Protein AF-A0A522FFA4-F1 (afdb_monomer)

Foldseek 3Di:
DDDDDPDDPPPPPPDLVDWFKWWDADPVGIWIATSVRHTDPDPVQVVVVVVVVPDPQFARKTAHPDPPDPDGIDTAGVVRDD

Radius of gyration: 15.74 Å; Cα contacts (8 Å, |Δi|>4): 93; chains: 1; bounding box: 37×46×36 Å

Secondary structure (DSSP, 8-state):
---------------TTS--EEEEEETTEEEEE-TTSPBP--HHHHHHHHHTT--TT-EEEEE-SSTT-S--EEEE-TTS--

pLDDT: mean 70.11, std 17.11, range [36.16, 88.81]

Sequence (82 aa):
MDSEEFANIPLRYITDSTPGISRKKSRTGFTFYLADGTRITDKSLIARINALAIPPAYTKVWISPSANSHLQATGFDSKNRK

Structure (mmCIF, N/CA/C/O backbone):
data_AF-A0A522FFA4-F1
#
_entry.id   AF-A0A522FFA4-F1
#
loop_
_atom_site.group_PDB
_atom_site.id
_atom_site.type_symbol
_atom_site.label_atom_id
_atom_site.label_alt_id
_atom_site.label_comp_id
_atom_site.label_asym_id
_atom_site.label_entity_id
_atom_site.label_seq_id
_atom_site.pdbx_PDB_ins_code
_atom_site.Cartn_x
_atom_site.Cartn_y
_atom_site.Cartn_z
_atom_site.occupancy
_atom_site.B_iso_or_equiv
_atom_site.auth_seq_id
_atom_site.auth_comp_id
_atom_site.auth_asym_id
_atom_site.auth_atom_id
_atom_site.pdbx_PDB_model_num
ATOM 1 N N . MET A 1 1 ? 23.759 -35.191 22.248 1.00 43.47 1 MET A N 1
ATOM 2 C CA . MET A 1 1 ? 24.068 -33.873 21.666 1.00 43.47 1 MET A CA 1
ATOM 3 C C . MET A 1 1 ? 22.901 -33.531 20.771 1.00 43.47 1 MET A C 1
ATOM 5 O O . MET A 1 1 ? 22.800 -34.001 19.646 1.00 43.47 1 MET A O 1
ATOM 9 N N . ASP A 1 2 ? 21.959 -32.896 21.449 1.00 38.94 2 ASP A N 1
ATOM 10 C CA . ASP A 1 2 ? 20.619 -32.438 21.099 1.00 38.94 2 ASP A CA 1
ATOM 11 C C . ASP A 1 2 ? 20.629 -31.680 19.757 1.00 38.94 2 ASP A C 1
ATOM 13 O O . ASP A 1 2 ? 21.534 -30.896 19.494 1.00 38.94 2 ASP A O 1
ATOM 17 N N . SER A 1 3 ? 19.862 -32.141 18.767 1.00 49.75 3 SER A N 1
ATOM 18 C CA . SER A 1 3 ? 18.458 -31.793 18.477 1.00 49.75 3 SER A CA 1
ATOM 19 C C . SER A 1 3 ? 18.336 -30.577 17.548 1.00 49.75 3 SER A C 1
ATOM 21 O O . SER A 1 3 ? 18.686 -29.470 17.931 1.00 49.75 3 SER A O 1
ATOM 23 N N . GLU A 1 4 ? 17.803 -30.838 16.352 1.00 55.56 4 GLU A N 1
ATOM 24 C CA . GLU A 1 4 ? 17.072 -29.925 15.458 1.00 55.56 4 GLU A CA 1
ATOM 25 C C . GLU A 1 4 ? 17.549 -28.466 15.338 1.00 55.56 4 GLU A C 1
ATOM 27 O O . GLU A 1 4 ? 17.153 -27.601 16.112 1.00 55.56 4 GLU A O 1
ATOM 32 N N . GLU A 1 5 ? 18.247 -28.142 14.245 1.00 44.66 5 GLU A N 1
ATOM 33 C CA . GLU A 1 5 ? 18.434 -26.748 13.821 1.00 44.66 5 GLU A CA 1
ATOM 34 C C . GLU A 1 5 ? 17.915 -26.533 12.388 1.00 44.66 5 GLU A C 1
ATOM 36 O O . GLU A 1 5 ? 18.633 -26.173 11.463 1.00 44.66 5 GLU A O 1
ATOM 41 N N . PHE A 1 6 ? 16.603 -26.721 12.201 1.00 44.91 6 PHE A N 1
ATOM 42 C CA . PHE A 1 6 ? 15.860 -26.055 11.116 1.00 44.91 6 PHE A CA 1
ATOM 43 C C . PHE A 1 6 ? 15.492 -24.608 11.494 1.00 44.91 6 PHE A C 1
ATOM 45 O O . PHE A 1 6 ? 14.533 -24.032 10.976 1.00 44.91 6 PHE A O 1
ATOM 52 N N . ALA A 1 7 ? 16.227 -24.006 12.427 1.00 47.31 7 ALA A N 1
ATOM 53 C CA . ALA A 1 7 ? 15.992 -22.647 12.851 1.00 47.31 7 ALA A CA 1
ATOM 54 C C . ALA A 1 7 ? 16.765 -21.703 11.934 1.00 47.31 7 ALA A C 1
ATOM 56 O O . ALA A 1 7 ? 17.975 -21.811 11.770 1.00 47.31 7 ALA A O 1
ATOM 57 N N . ASN A 1 8 ? 16.066 -20.687 11.444 1.00 44.06 8 ASN A N 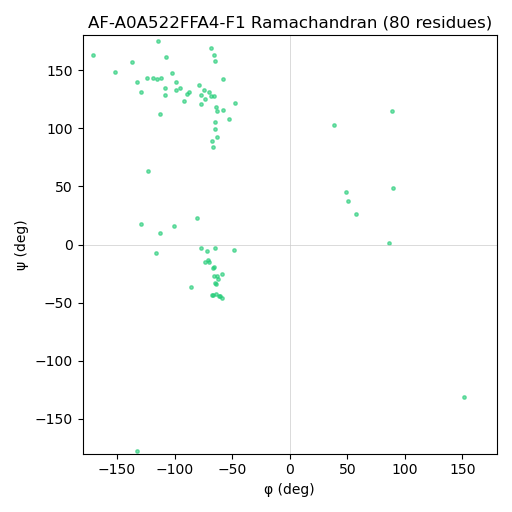1
ATOM 58 C CA . ASN A 1 8 ? 16.681 -19.420 11.072 1.00 44.06 8 ASN A CA 1
ATOM 59 C C . ASN A 1 8 ? 17.180 -19.288 9.622 1.00 44.06 8 ASN A C 1
ATOM 61 O O . ASN A 1 8 ? 18.238 -18.716 9.369 1.00 44.06 8 ASN A O 1
ATOM 65 N N . 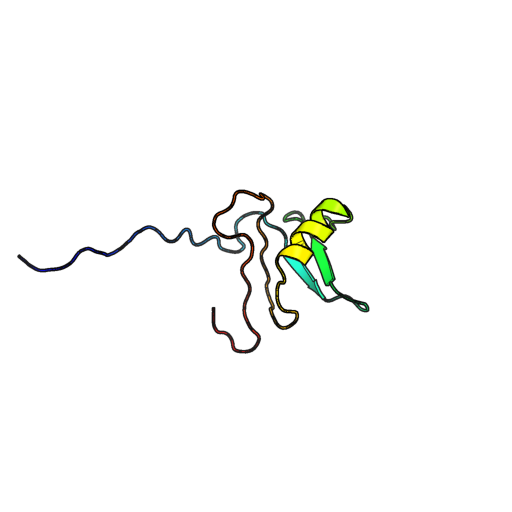ILE A 1 9 ? 16.342 -19.648 8.638 1.00 37.75 9 ILE A N 1
ATOM 66 C CA . ILE A 1 9 ? 16.324 -18.836 7.408 1.00 37.75 9 ILE A CA 1
ATOM 67 C C . ILE A 1 9 ? 15.974 -17.414 7.873 1.00 37.75 9 ILE A C 1
ATOM 69 O O . ILE A 1 9 ? 14.886 -17.235 8.428 1.00 37.75 9 ILE A O 1
ATOM 73 N N . PRO A 1 10 ? 16.857 -16.410 7.721 1.00 37.66 10 PRO A N 1
ATOM 74 C CA . PRO A 1 10 ? 16.576 -15.067 8.192 1.00 37.66 10 PRO A CA 1
ATOM 75 C C . PRO A 1 10 ? 15.403 -14.527 7.378 1.00 37.66 10 PRO A C 1
ATOM 77 O O . PRO A 1 10 ? 15.561 -14.086 6.238 1.00 37.66 10 PRO A O 1
ATOM 80 N N . LEU A 1 11 ? 14.203 -14.581 7.960 1.00 40.34 11 LEU A N 1
ATOM 81 C CA . LEU A 1 11 ? 13.064 -13.806 7.501 1.00 40.34 11 LEU A CA 1
ATOM 82 C C . LEU A 1 11 ? 13.568 -12.366 7.441 1.00 40.34 11 LEU A C 1
ATOM 84 O O . LEU A 1 11 ? 13.842 -11.764 8.479 1.00 40.34 11 LEU A O 1
ATOM 88 N N . ARG A 1 12 ? 13.775 -11.822 6.237 1.00 38.59 12 ARG A N 1
ATOM 89 C CA . ARG A 1 12 ? 14.060 -10.396 6.079 1.00 38.59 12 ARG A CA 1
ATOM 90 C C . ARG A 1 12 ? 12.826 -9.660 6.584 1.00 38.59 12 ARG A C 1
ATOM 92 O O . ARG A 1 12 ? 11.873 -9.446 5.840 1.00 38.59 12 ARG A O 1
ATOM 99 N N . TYR A 1 13 ? 12.843 -9.305 7.864 1.00 36.16 13 TYR A N 1
ATOM 100 C CA . TYR A 1 13 ? 11.923 -8.359 8.461 1.00 36.16 13 TYR A CA 1
ATOM 101 C C . TYR A 1 13 ? 12.222 -7.000 7.832 1.00 36.16 13 TYR A C 1
ATOM 103 O O . TYR A 1 13 ? 12.992 -6.199 8.349 1.00 36.16 13 TYR A O 1
ATOM 111 N N . ILE A 1 14 ? 11.639 -6.773 6.659 1.00 41.31 14 ILE A N 1
ATOM 112 C CA . ILE A 1 14 ? 11.446 -5.445 6.098 1.00 41.31 14 ILE A CA 1
ATOM 113 C C . ILE A 1 14 ? 10.425 -4.787 7.024 1.00 41.31 14 ILE A C 1
ATOM 115 O O . ILE A 1 14 ? 9.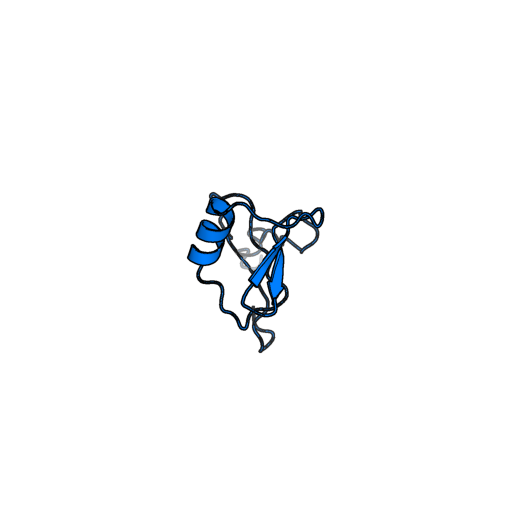215 -4.939 6.870 1.00 41.31 14 ILE A O 1
ATOM 119 N N . THR A 1 15 ? 10.921 -4.139 8.068 1.00 41.19 15 THR A N 1
ATOM 120 C CA . THR A 1 15 ? 10.149 -3.137 8.785 1.00 41.19 15 THR A CA 1
ATOM 121 C C . THR A 1 15 ? 9.899 -1.962 7.833 1.00 41.19 15 THR A C 1
ATOM 123 O O . THR A 1 15 ? 10.638 -1.732 6.868 1.00 41.19 15 THR A O 1
ATOM 126 N N . ASP A 1 16 ? 8.861 -1.187 8.124 1.00 46.19 16 ASP A N 1
ATOM 127 C CA . ASP A 1 16 ? 8.564 0.146 7.575 1.00 46.19 16 ASP A CA 1
ATOM 128 C C . ASP A 1 16 ? 9.754 1.134 7.595 1.00 46.19 16 ASP A C 1
ATOM 130 O O . ASP A 1 16 ? 9.674 2.224 7.038 1.00 46.19 16 ASP A O 1
ATOM 134 N N . SER A 1 17 ? 10.878 0.734 8.187 1.00 42.84 17 SER A N 1
ATOM 135 C CA . SER A 1 17 ? 12.183 1.396 8.181 1.00 42.84 17 SER A CA 1
ATOM 136 C C . SER A 1 17 ? 12.913 1.357 6.831 1.00 42.84 17 SER A C 1
ATOM 138 O O . SER A 1 17 ? 13.907 2.059 6.663 1.00 42.84 17 SER A O 1
ATOM 140 N N . THR A 1 18 ? 12.468 0.537 5.875 1.00 53.91 18 THR A N 1
ATOM 141 C CA . THR A 1 18 ? 13.011 0.543 4.506 1.00 53.91 18 THR A CA 1
ATOM 142 C C . THR A 1 18 ? 12.116 1.346 3.566 1.00 53.91 18 THR A C 1
ATOM 144 O O . THR A 1 18 ? 10.887 1.231 3.636 1.00 53.91 18 THR A O 1
ATOM 147 N N . PRO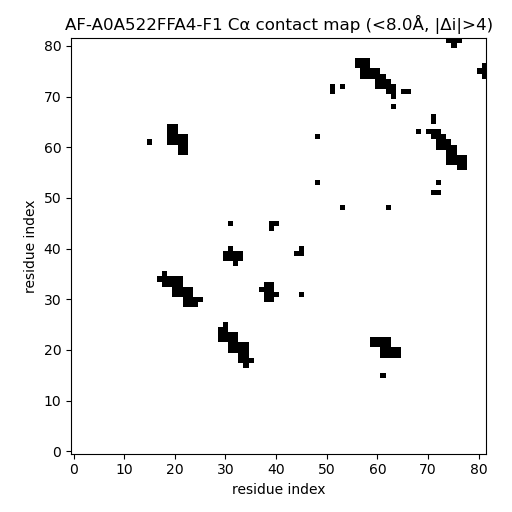 A 1 19 ? 12.702 2.139 2.651 1.00 64.50 19 PRO A N 1
ATOM 148 C CA . PRO A 1 19 ? 11.925 2.971 1.753 1.00 64.50 19 PRO A CA 1
ATOM 149 C C . PRO A 1 19 ? 11.085 2.111 0.799 1.00 64.50 19 PRO A C 1
ATOM 151 O O . PRO A 1 19 ? 11.594 1.513 -0.147 1.00 64.50 19 PRO A O 1
ATOM 154 N N . GLY A 1 20 ? 9.779 2.054 1.055 1.00 74.62 20 GLY A N 1
ATOM 155 C CA . GLY A 1 20 ? 8.797 1.411 0.190 1.00 74.62 20 GLY A CA 1
ATOM 156 C C . GLY A 1 20 ? 7.579 2.289 -0.051 1.00 74.62 20 GLY A C 1
ATOM 157 O O . GLY A 1 20 ? 7.504 3.435 0.390 1.00 74.62 20 GLY A O 1
ATOM 158 N N . ILE A 1 21 ? 6.625 1.746 -0.797 1.00 84.44 21 ILE A N 1
ATOM 159 C CA . ILE A 1 21 ? 5.412 2.456 -1.181 1.00 84.44 21 ILE A CA 1
ATOM 160 C C . ILE A 1 21 ? 4.348 2.236 -0.107 1.00 84.44 21 ILE A C 1
ATOM 162 O O . ILE A 1 21 ? 4.051 1.101 0.265 1.00 8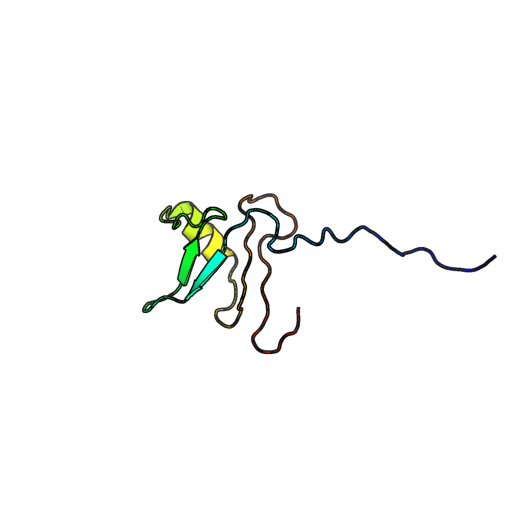4.44 21 ILE A O 1
ATOM 166 N N . SER A 1 22 ? 3.739 3.321 0.363 1.00 83.75 22 SER A N 1
ATOM 167 C CA . SER A 1 22 ? 2.624 3.275 1.306 1.00 83.75 22 SER A CA 1
ATOM 168 C C . SER A 1 22 ? 1.289 3.510 0.605 1.00 83.75 22 SER A C 1
ATOM 170 O O . SER A 1 22 ? 1.194 4.267 -0.364 1.00 83.75 22 SER A O 1
ATOM 172 N N . ARG A 1 23 ? 0.233 2.867 1.113 1.00 86.56 23 ARG A N 1
ATOM 173 C CA . ARG A 1 23 ? -1.148 3.061 0.652 1.00 86.56 23 ARG A CA 1
ATOM 174 C C . ARG A 1 23 ? -1.955 3.823 1.699 1.00 86.56 23 ARG A C 1
ATOM 176 O O . ARG A 1 23 ? -2.032 3.397 2.850 1.00 86.56 23 ARG A O 1
ATOM 183 N N . LYS A 1 24 ? -2.631 4.896 1.288 1.00 83.38 24 LYS A N 1
ATOM 184 C CA . LYS A 1 24 ? -3.594 5.640 2.114 1.00 83.38 24 LYS A CA 1
ATOM 185 C C . LYS A 1 24 ? -4.977 5.607 1.476 1.00 83.38 24 LYS A C 1
ATOM 187 O O . LYS A 1 24 ? -5.115 5.639 0.255 1.00 83.38 24 LYS A O 1
ATOM 192 N N . LYS A 1 25 ? -6.017 5.529 2.305 1.00 82.81 25 LYS A N 1
ATOM 193 C CA . LYS A 1 25 ? -7.406 5.626 1.844 1.00 82.81 25 LYS A CA 1
ATOM 194 C C . LYS A 1 25 ? -7.719 7.087 1.511 1.00 82.81 25 LYS A C 1
ATOM 196 O O . LYS A 1 25 ? -7.401 7.976 2.297 1.00 82.81 25 LYS A O 1
ATOM 201 N N . SER A 1 26 ? -8.334 7.326 0.358 1.00 83.19 26 SER A N 1
ATOM 202 C CA . SER A 1 26 ? -8.825 8.636 -0.070 1.00 83.19 26 SER A CA 1
ATOM 203 C C . SER A 1 26 ? -10.352 8.620 -0.179 1.00 83.19 26 SER A C 1
ATOM 205 O O . SER A 1 26 ? -10.993 7.580 -0.016 1.00 83.19 26 SER A O 1
ATOM 207 N N . ARG A 1 27 ? -10.948 9.780 -0.473 1.00 81.00 27 ARG A N 1
ATOM 208 C CA . ARG A 1 27 ? -12.406 9.941 -0.585 1.00 81.00 27 ARG A CA 1
ATOM 209 C C . ARG A 1 27 ? -13.044 9.043 -1.657 1.00 81.00 27 ARG A C 1
ATOM 211 O O . ARG A 1 27 ? -14.218 8.722 -1.536 1.00 81.00 27 ARG A O 1
ATOM 218 N N . THR A 1 28 ? -12.286 8.640 -2.681 1.00 83.44 28 THR A N 1
ATOM 219 C CA . THR A 1 28 ? -12.780 7.867 -3.838 1.00 83.44 28 THR A CA 1
ATOM 220 C C . THR A 1 28 ? -11.952 6.610 -4.131 1.00 83.44 28 THR A C 1
ATOM 222 O O . THR A 1 28 ? -12.021 6.078 -5.234 1.00 83.44 28 THR A O 1
ATOM 225 N N . GLY A 1 29 ? -11.141 6.127 -3.181 1.00 86.19 29 GLY A N 1
ATOM 226 C CA . GLY A 1 29 ? -10.319 4.929 -3.383 1.00 86.19 29 GLY A CA 1
ATOM 227 C C . GLY A 1 29 ? -9.038 4.936 -2.558 1.00 86.19 29 GLY A C 1
ATOM 228 O O . GLY A 1 29 ? -9.065 5.195 -1.354 1.00 86.19 29 GLY A O 1
ATOM 229 N N . PHE A 1 30 ? -7.910 4.653 -3.211 1.00 87.44 30 PHE A N 1
ATOM 230 C CA . PHE A 1 30 ? -6.589 4.619 -2.586 1.00 87.44 30 PHE A CA 1
ATOM 231 C C . PHE A 1 30 ? -5.614 5.565 -3.286 1.00 87.44 30 PHE A C 1
ATOM 233 O O . PHE A 1 30 ? -5.639 5.723 -4.505 1.00 87.44 30 PHE A O 1
ATOM 240 N N . THR A 1 31 ? -4.745 6.190 -2.500 1.00 88.81 31 THR A N 1
ATOM 241 C CA . THR A 1 31 ? -3.585 6.945 -2.969 1.00 88.81 31 THR A CA 1
ATOM 242 C C . THR A 1 31 ? -2.311 6.262 -2.499 1.00 88.81 31 THR A C 1
ATOM 244 O O . THR A 1 31 ? -2.249 5.726 -1.390 1.00 88.81 31 THR A O 1
ATOM 247 N N . PHE A 1 32 ? -1.294 6.278 -3.355 1.00 88.38 32 PHE A N 1
ATOM 248 C CA . PHE A 1 32 ? -0.005 5.657 -3.087 1.00 88.38 32 PHE A CA 1
ATOM 249 C C . PHE A 1 32 ? 1.068 6.730 -2.939 1.00 88.38 32 PHE A C 1
ATOM 251 O O . PHE A 1 32 ? 1.025 7.752 -3.628 1.00 88.38 32 PHE A O 1
ATOM 258 N N . TYR A 1 33 ? 2.013 6.502 -2.036 1.00 86.56 33 TYR A N 1
ATOM 259 C CA . TYR A 1 33 ? 3.109 7.423 -1.756 1.00 86.56 33 TYR A CA 1
ATOM 260 C C . TYR A 1 33 ? 4.423 6.659 -1.723 1.00 86.56 33 TYR A C 1
ATOM 262 O O . TYR A 1 33 ? 4.473 5.556 -1.184 1.00 86.56 33 TYR A O 1
ATOM 270 N N . LEU A 1 34 ? 5.471 7.255 -2.278 1.00 83.75 34 LEU A N 1
ATOM 271 C CA . LEU A 1 34 ? 6.845 6.806 -2.106 1.00 83.75 34 LEU A CA 1
ATOM 272 C C . LEU A 1 34 ? 7.301 7.035 -0.656 1.00 83.75 34 LEU A C 1
ATOM 274 O O . LEU A 1 34 ? 6.631 7.698 0.140 1.00 83.75 34 LEU A O 1
ATOM 278 N N . ALA A 1 35 ? 8.452 6.463 -0.318 1.00 77.25 35 ALA A N 1
ATOM 279 C CA . ALA A 1 35 ? 9.018 6.523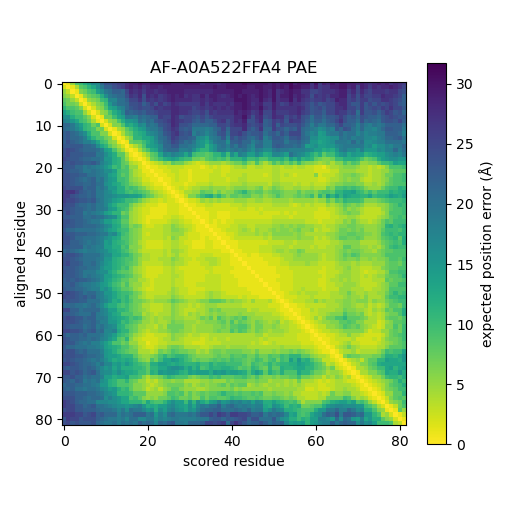 1.026 1.00 77.25 35 ALA A CA 1
ATOM 280 C C . ALA A 1 35 ? 9.383 7.938 1.494 1.00 77.25 35 ALA A C 1
ATOM 282 O O . ALA A 1 35 ? 9.370 8.218 2.687 1.00 77.25 35 ALA A O 1
ATOM 283 N N . ASP A 1 36 ? 9.688 8.826 0.552 1.00 76.56 36 ASP A N 1
ATOM 284 C CA . ASP A 1 36 ? 9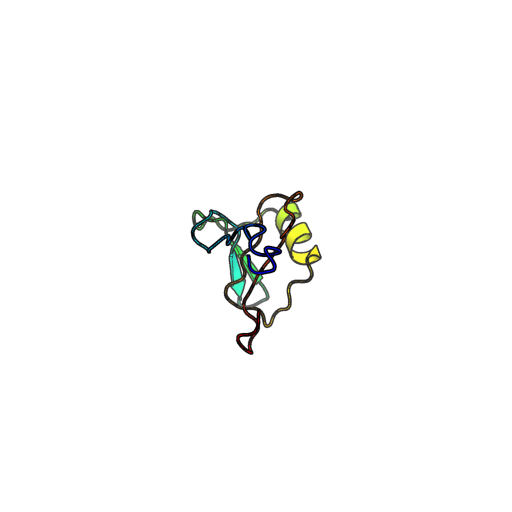.963 10.248 0.773 1.00 76.56 36 ASP A CA 1
ATOM 285 C C . ASP A 1 36 ? 8.681 11.078 1.005 1.00 76.56 36 ASP A C 1
ATOM 287 O O . ASP A 1 36 ? 8.749 12.278 1.253 1.00 76.56 36 ASP A O 1
ATOM 291 N N . GLY A 1 37 ? 7.499 10.453 0.924 1.00 79.50 37 GLY A N 1
ATOM 292 C CA . GLY A 1 37 ? 6.205 11.126 1.010 1.00 79.50 37 GLY A CA 1
ATOM 293 C C . GLY A 1 37 ? 5.701 11.680 -0.325 1.00 79.50 37 GLY A C 1
ATOM 294 O O . GLY A 1 37 ? 4.596 12.230 -0.371 1.00 79.50 37 GLY A O 1
ATOM 295 N N . THR A 1 38 ? 6.444 11.495 -1.419 1.00 84.50 38 THR A N 1
ATOM 296 C CA . THR A 1 38 ? 6.023 11.903 -2.759 1.00 84.50 38 THR A CA 1
ATOM 297 C C . THR A 1 38 ? 4.821 11.082 -3.197 1.00 84.50 38 THR A C 1
ATOM 299 O O . THR A 1 38 ? 4.820 9.849 -3.163 1.00 84.50 38 THR A O 1
ATOM 302 N N . ARG A 1 39 ? 3.756 11.762 -3.626 1.00 88.81 39 ARG A N 1
ATOM 303 C CA . ARG A 1 39 ? 2.563 11.091 -4.145 1.00 88.81 39 ARG A CA 1
ATOM 304 C C . ARG A 1 39 ? 2.881 10.424 -5.480 1.00 88.81 39 ARG A C 1
ATOM 306 O O . ARG A 1 39 ? 3.303 11.085 -6.422 1.00 88.81 39 ARG A O 1
ATOM 313 N N . ILE A 1 40 ? 2.565 9.139 -5.591 1.00 88.38 40 ILE A N 1
ATOM 314 C CA . ILE A 1 40 ? 2.654 8.409 -6.853 1.00 88.38 40 ILE A CA 1
ATOM 315 C C . ILE A 1 40 ? 1.451 8.782 -7.716 1.00 88.38 40 ILE A C 1
ATOM 317 O O . ILE A 1 40 ? 0.295 8.575 -7.336 1.00 88.38 40 ILE A O 1
ATOM 321 N N . THR A 1 41 ? 1.741 9.328 -8.889 1.00 88.44 41 THR A N 1
ATOM 322 C CA . THR A 1 41 ? 0.764 9.637 -9.943 1.00 88.44 41 THR A CA 1
ATOM 323 C C . THR A 1 41 ? 1.005 8.824 -11.214 1.00 88.44 41 THR A C 1
ATOM 325 O O . THR A 1 41 ? 0.170 8.848 -12.118 1.00 88.44 41 THR A O 1
ATOM 328 N N . ASP A 1 42 ? 2.109 8.074 -11.267 1.00 88.44 42 ASP A N 1
ATOM 329 C CA . ASP A 1 42 ? 2.439 7.182 -12.371 1.00 88.44 42 ASP A CA 1
ATOM 330 C C . ASP A 1 42 ? 1.383 6.075 -12.492 1.00 88.44 42 ASP A C 1
ATOM 332 O O . ASP A 1 42 ? 1.215 5.228 -11.608 1.00 88.44 42 ASP A O 1
ATOM 336 N N . LYS A 1 43 ? 0.661 6.092 -13.614 1.00 87.69 43 LYS A N 1
ATOM 337 C CA . LYS A 1 43 ? -0.416 5.143 -13.903 1.00 87.69 43 LYS A CA 1
ATOM 338 C C . LYS A 1 43 ? 0.092 3.707 -14.023 1.00 87.69 43 LYS A C 1
ATOM 340 O O . LYS A 1 43 ? -0.626 2.802 -13.609 1.00 87.69 43 LYS A O 1
ATOM 345 N N . SER A 1 44 ? 1.300 3.491 -14.538 1.00 87.25 44 SER A N 1
ATOM 346 C CA . SER A 1 44 ? 1.898 2.160 -14.689 1.00 87.25 44 SER A CA 1
ATOM 347 C C . SER A 1 44 ? 2.212 1.552 -13.326 1.00 87.25 44 SER A C 1
ATOM 349 O O . SER A 1 44 ? 1.886 0.392 -13.062 1.00 87.25 44 SER A O 1
ATOM 351 N N . LEU A 1 45 ? 2.769 2.360 -12.419 1.00 85.38 45 LEU A N 1
ATOM 352 C CA . LEU A 1 45 ? 3.049 1.929 -11.053 1.00 85.38 45 LEU A CA 1
ATOM 353 C C . LEU A 1 45 ? 1.752 1.659 -10.279 1.00 85.38 45 LEU A C 1
ATOM 355 O O . LEU A 1 45 ? 1.625 0.622 -9.632 1.00 85.38 45 LEU A O 1
ATOM 359 N N . ILE A 1 46 ? 0.755 2.540 -10.405 1.00 87.69 46 ILE A N 1
ATOM 360 C CA . ILE A 1 46 ? -0.572 2.353 -9.799 1.00 87.69 46 ILE A CA 1
ATOM 361 C C . ILE A 1 46 ? -1.250 1.082 -10.329 1.00 87.69 46 ILE A C 1
ATOM 363 O O . ILE A 1 46 ? -1.797 0.313 -9.540 1.00 87.69 46 ILE A O 1
ATOM 367 N N . ALA A 1 47 ? -1.206 0.833 -11.640 1.00 87.44 47 ALA A N 1
ATOM 368 C CA . ALA A 1 47 ? -1.788 -0.361 -12.247 1.00 87.44 47 ALA A CA 1
ATOM 369 C C . ALA A 1 47 ? -1.124 -1.639 -11.721 1.00 87.44 47 ALA A C 1
ATOM 371 O O . ALA A 1 47 ? -1.826 -2.569 -11.324 1.00 87.44 47 ALA A O 1
ATOM 372 N N . ARG A 1 48 ? 0.212 -1.655 -11.626 1.00 87.81 48 ARG A N 1
ATOM 373 C CA . ARG A 1 48 ? 0.956 -2.769 -11.026 1.00 87.81 48 ARG A CA 1
ATOM 374 C C . ARG A 1 48 ? 0.541 -3.006 -9.575 1.00 87.81 48 ARG A C 1
ATOM 376 O O . ARG A 1 48 ? 0.311 -4.145 -9.191 1.00 87.81 48 ARG A O 1
ATOM 383 N N . ILE A 1 49 ? 0.428 -1.946 -8.776 1.00 85.88 49 ILE A N 1
ATOM 384 C CA . ILE A 1 49 ? 0.019 -2.065 -7.374 1.00 85.88 49 ILE A CA 1
ATOM 385 C C . ILE A 1 49 ? -1.415 -2.600 -7.260 1.00 85.88 49 ILE A C 1
ATOM 387 O O . ILE A 1 49 ? -1.685 -3.471 -6.437 1.00 85.88 49 ILE A O 1
ATOM 391 N N . ASN A 1 50 ? -2.331 -2.114 -8.096 1.00 85.38 50 ASN A N 1
ATOM 392 C CA . ASN A 1 50 ? -3.708 -2.602 -8.121 1.00 85.38 50 ASN A CA 1
ATOM 393 C C . ASN A 1 50 ? -3.787 -4.075 -8.557 1.00 85.38 50 ASN A C 1
ATOM 395 O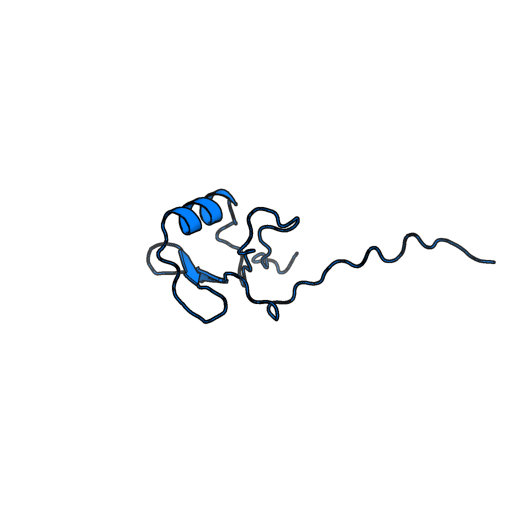 O . ASN A 1 50 ? -4.621 -4.812 -8.035 1.00 85.38 50 ASN A O 1
ATOM 399 N N . ALA A 1 51 ? -2.891 -4.524 -9.443 1.00 86.75 51 ALA A N 1
ATOM 400 C CA . ALA A 1 51 ? -2.795 -5.923 -9.859 1.00 86.75 51 ALA A CA 1
ATOM 401 C C . ALA A 1 51 ? -2.362 -6.872 -8.724 1.00 86.75 51 ALA A C 1
ATOM 403 O O . ALA A 1 51 ? -2.643 -8.063 -8.797 1.00 86.75 51 ALA A O 1
ATOM 404 N N . LEU A 1 52 ? -1.752 -6.360 -7.646 1.00 83.81 52 LEU A N 1
ATOM 405 C CA . LEU A 1 52 ? -1.448 -7.151 -6.445 1.00 83.81 52 LEU A CA 1
ATOM 406 C C . LEU A 1 52 ? -2.700 -7.509 -5.623 1.00 83.81 52 LEU A C 1
ATOM 408 O O . LEU A 1 52 ? -2.580 -8.220 -4.629 1.00 83.81 52 LEU A O 1
ATOM 412 N N . ALA A 1 53 ? -3.881 -6.997 -5.995 1.00 82.94 53 ALA A N 1
ATOM 413 C CA . ALA A 1 53 ? -5.168 -7.292 -5.360 1.00 82.94 53 ALA A CA 1
ATOM 414 C C . ALA A 1 53 ? -5.164 -7.127 -3.824 1.00 82.94 53 ALA A C 1
ATOM 416 O O . ALA A 1 53 ? -5.806 -7.882 -3.096 1.00 82.94 53 ALA A O 1
ATOM 417 N N . ILE A 1 54 ? -4.442 -6.119 -3.316 1.00 81.50 54 ILE A N 1
ATOM 418 C CA . ILE A 1 54 ? -4.297 -5.884 -1.874 1.00 81.50 54 ILE A CA 1
ATOM 419 C C . ILE A 1 54 ? -5.673 -5.548 -1.276 1.00 81.50 54 ILE A C 1
ATOM 421 O O . ILE A 1 54 ? -6.235 -4.497 -1.620 1.00 81.50 54 ILE A O 1
ATOM 425 N N . PRO A 1 55 ? -6.205 -6.347 -0.331 1.00 80.44 55 PRO A N 1
ATOM 426 C CA . PRO A 1 55 ? -7.563 -6.162 0.162 1.00 80.44 55 PRO A CA 1
ATOM 427 C C . PRO A 1 55 ? -7.787 -4.764 0.757 1.00 80.44 55 PRO A C 1
ATOM 429 O O . PRO A 1 55 ? -6.904 -4.227 1.436 1.00 80.44 55 PRO A O 1
ATOM 432 N N . PRO A 1 56 ? -8.963 -4.147 0.556 1.00 79.38 56 PRO A N 1
ATOM 433 C CA . PRO A 1 56 ? -9.242 -2.792 1.033 1.00 79.38 56 PRO A CA 1
ATOM 434 C C . PRO A 1 56 ? -9.282 -2.675 2.564 1.00 79.38 56 PRO A C 1
ATOM 436 O O . PRO A 1 56 ? -9.112 -1.578 3.091 1.00 79.38 56 PRO A O 1
ATOM 439 N N . ALA A 1 57 ? -9.481 -3.790 3.273 1.00 78.12 57 ALA A N 1
ATOM 440 C CA . ALA A 1 57 ? -9.464 -3.855 4.733 1.00 78.12 57 ALA A CA 1
ATOM 441 C C . ALA A 1 57 ? -8.051 -3.748 5.336 1.00 78.12 57 ALA A C 1
ATOM 443 O O . ALA A 1 57 ? -7.921 -3.528 6.537 1.00 78.12 57 ALA A O 1
ATOM 444 N N . TYR A 1 58 ? -6.998 -3.915 4.526 1.00 74.19 58 TYR A N 1
ATOM 445 C CA . TYR A 1 58 ? -5.629 -3.928 5.031 1.00 74.19 58 TYR A CA 1
ATOM 446 C C . TYR A 1 58 ? -5.162 -2.505 5.338 1.00 74.19 58 TYR A C 1
ATOM 448 O O . TYR A 1 58 ? -5.230 -1.607 4.486 1.00 74.19 58 TYR A O 1
ATOM 456 N N . THR A 1 59 ? -4.644 -2.324 6.548 1.00 71.44 59 THR A N 1
ATOM 457 C CA . THR A 1 59 ? -4.065 -1.080 7.061 1.00 71.44 59 THR A CA 1
ATOM 458 C C . THR A 1 59 ? -2.543 -1.198 7.146 1.00 71.44 59 THR A C 1
ATOM 460 O O . THR A 1 59 ? -2.001 -2.300 7.089 1.00 71.44 59 THR A O 1
ATOM 463 N N . LYS A 1 60 ? -1.835 -0.061 7.224 1.00 71.19 60 LYS A N 1
ATOM 464 C CA . LYS A 1 60 ? -0.356 -0.016 7.243 1.00 71.19 60 LYS A CA 1
ATOM 465 C C . LYS A 1 60 ? 0.281 -0.867 6.129 1.00 71.19 60 LYS A C 1
ATOM 467 O O . LYS A 1 60 ? 1.193 -1.651 6.364 1.00 71.19 60 LYS A O 1
ATOM 472 N N . VAL A 1 61 ? -0.254 -0.737 4.916 1.00 78.62 61 VAL A N 1
ATOM 473 C CA . VAL A 1 61 ? 0.230 -1.493 3.759 1.00 78.62 61 VAL A CA 1
ATOM 474 C C . VAL A 1 61 ? 1.569 -0.929 3.302 1.00 78.62 61 VAL A C 1
ATOM 476 O O . VAL A 1 61 ? 1.658 0.261 2.986 1.00 78.62 61 VAL A O 1
ATOM 479 N N . TRP A 1 62 ? 2.563 -1.807 3.221 1.00 82.06 62 TRP A N 1
ATOM 480 C CA . TRP A 1 62 ? 3.857 -1.570 2.597 1.00 82.06 62 TRP A CA 1
ATOM 481 C C . TRP A 1 62 ? 3.930 -2.358 1.293 1.00 82.06 62 TRP A C 1
ATOM 483 O O . TRP A 1 62 ? 3.544 -3.527 1.235 1.00 82.06 62 TRP A O 1
ATOM 493 N N . ILE A 1 63 ? 4.403 -1.712 0.235 1.00 84.50 63 ILE A N 1
ATOM 494 C CA . ILE A 1 63 ? 4.456 -2.277 -1.110 1.00 84.50 63 ILE A CA 1
ATOM 495 C C . ILE A 1 63 ? 5.867 -2.088 -1.644 1.00 84.50 63 ILE A C 1
ATOM 497 O O . ILE A 1 63 ? 6.436 -0.995 -1.573 1.00 84.50 63 ILE A O 1
ATOM 501 N N . SER A 1 64 ? 6.434 -3.160 -2.184 1.00 79.12 64 SER A N 1
ATOM 502 C CA . SER A 1 64 ? 7.792 -3.133 -2.700 1.00 79.12 64 SER A CA 1
ATOM 503 C C . SER A 1 64 ? 7.864 -2.292 -3.980 1.00 79.12 64 SER A C 1
ATOM 505 O O . SER A 1 64 ? 7.083 -2.519 -4.913 1.00 79.12 64 SER A O 1
ATOM 507 N N . PRO A 1 65 ? 8.823 -1.356 -4.087 1.00 73.00 65 PRO A N 1
ATOM 508 C CA . PRO A 1 65 ? 9.014 -0.579 -5.307 1.00 73.00 65 PRO A CA 1
ATOM 509 C C . PRO A 1 65 ? 9.484 -1.460 -6.478 1.00 73.00 65 PRO A C 1
ATOM 511 O O . PRO A 1 65 ? 9.154 -1.184 -7.631 1.00 73.00 65 PRO A O 1
ATOM 514 N N . SER A 1 66 ? 10.176 -2.574 -6.208 1.00 71.62 66 SER A N 1
ATOM 515 C CA . SER A 1 66 ? 10.711 -3.469 -7.242 1.00 71.62 66 SER A CA 1
ATOM 516 C C . SER A 1 66 ? 9.783 -4.646 -7.547 1.00 71.62 66 SER A C 1
ATOM 518 O O . SER A 1 66 ? 9.287 -5.308 -6.636 1.00 71.62 66 SER A O 1
ATOM 520 N N . ALA A 1 67 ? 9.573 -4.923 -8.839 1.00 66.25 67 ALA A N 1
ATOM 521 C CA . ALA A 1 67 ? 8.743 -6.029 -9.332 1.00 66.25 67 ALA A CA 1
ATOM 522 C C . ALA A 1 67 ? 9.352 -7.410 -9.092 1.00 66.25 67 ALA A C 1
ATOM 524 O O . ALA A 1 67 ? 8.624 -8.394 -9.113 1.00 66.25 67 ALA A O 1
ATOM 525 N N . ASN A 1 68 ? 10.645 -7.485 -8.775 1.00 66.56 68 ASN A N 1
ATOM 526 C CA . ASN A 1 68 ? 11.366 -8.747 -8.592 1.00 66.56 68 ASN A CA 1
ATOM 527 C C . ASN A 1 68 ? 11.543 -9.131 -7.111 1.00 66.56 68 ASN A C 1
ATOM 529 O O . ASN A 1 68 ? 12.383 -9.960 -6.767 1.00 66.56 68 ASN A O 1
ATOM 533 N N . SER A 1 69 ? 10.787 -8.504 -6.207 1.00 59.00 69 SER A N 1
ATOM 534 C CA . SER A 1 69 ? 10.830 -8.823 -4.780 1.00 59.00 69 SER A CA 1
ATOM 535 C C . SER A 1 69 ? 10.021 -10.086 -4.471 1.00 59.00 69 SER A C 1
ATOM 537 O O . SER A 1 69 ? 8.896 -10.237 -4.942 1.00 59.00 69 SER A O 1
ATOM 539 N N . HIS A 1 70 ? 10.555 -10.967 -3.623 1.00 63.94 70 HIS A N 1
ATOM 540 C CA . HIS A 1 70 ? 9.841 -12.164 -3.154 1.00 63.94 70 HIS A CA 1
ATOM 541 C C . HIS A 1 70 ? 8.574 -11.809 -2.359 1.00 63.94 70 HIS A C 1
ATOM 543 O O . HIS A 1 70 ? 7.591 -12.541 -2.388 1.00 63.94 70 HIS A O 1
ATOM 549 N N . LEU A 1 71 ? 8.580 -10.653 -1.689 1.00 64.81 71 LEU A N 1
ATOM 550 C CA . LEU A 1 71 ? 7.408 -10.065 -1.051 1.00 64.81 71 LEU A CA 1
ATOM 551 C C . LEU A 1 71 ? 7.048 -8.775 -1.791 1.00 64.81 71 LEU A C 1
ATOM 553 O O . LEU A 1 71 ? 7.809 -7.804 -1.773 1.00 64.81 71 LEU A O 1
ATOM 557 N N . GLN A 1 72 ? 5.908 -8.784 -2.478 1.00 77.69 72 GLN A N 1
ATOM 558 C CA . GLN A 1 72 ? 5.441 -7.642 -3.269 1.00 77.69 72 GLN A CA 1
ATOM 559 C C . GLN A 1 72 ? 4.661 -6.637 -2.423 1.00 77.69 72 GLN A C 1
ATOM 561 O O . GLN A 1 72 ? 4.786 -5.434 -2.633 1.00 77.69 72 GLN A O 1
ATOM 566 N N . ALA A 1 73 ? 3.877 -7.117 -1.459 1.00 77.38 73 ALA A N 1
ATOM 567 C CA . ALA A 1 73 ? 3.128 -6.284 -0.535 1.00 77.38 73 ALA A CA 1
ATOM 568 C C . ALA A 1 73 ? 2.926 -7.005 0.798 1.00 77.38 73 ALA A C 1
ATOM 570 O O . ALA A 1 73 ? 2.788 -8.225 0.847 1.00 77.38 73 ALA A O 1
ATOM 571 N N . THR A 1 74 ? 2.876 -6.231 1.873 1.00 74.44 74 THR A N 1
ATOM 572 C CA . THR A 1 74 ? 2.461 -6.678 3.201 1.00 74.44 74 THR A CA 1
ATOM 573 C C . THR A 1 74 ? 1.544 -5.626 3.808 1.00 74.44 74 THR A C 1
ATOM 575 O O . THR A 1 74 ? 1.548 -4.464 3.400 1.00 74.44 74 THR A O 1
ATOM 578 N N . GLY A 1 75 ? 0.712 -6.021 4.758 1.00 72.12 75 GLY A N 1
ATOM 579 C CA . GLY A 1 75 ? -0.204 -5.127 5.444 1.00 72.12 75 GLY A CA 1
ATOM 580 C C . GLY A 1 75 ? -0.843 -5.839 6.620 1.00 72.12 75 GLY A C 1
ATOM 581 O O . GLY A 1 75 ? -0.815 -7.062 6.704 1.00 72.12 75 GLY A O 1
ATOM 582 N N . PHE A 1 76 ? -1.411 -5.064 7.528 1.00 64.56 76 PHE A N 1
ATOM 583 C CA . PHE A 1 76 ? -2.113 -5.589 8.687 1.00 64.56 76 PHE A CA 1
ATOM 584 C C . PHE A 1 76 ? -3.587 -5.730 8.326 1.00 64.56 76 PHE A C 1
ATOM 586 O O . PHE A 1 76 ? -4.215 -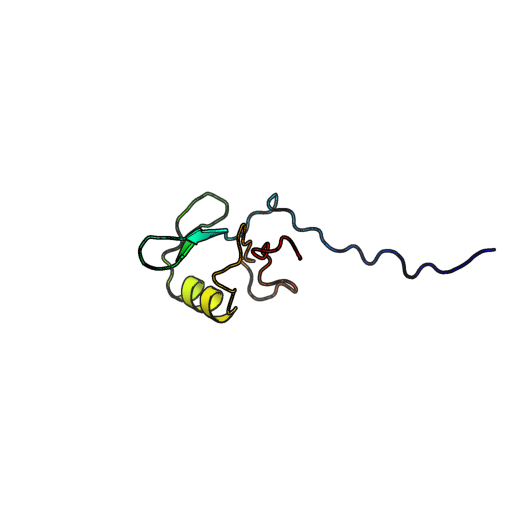4.747 7.914 1.00 64.56 76 PHE A O 1
ATOM 593 N N . ASP A 1 77 ? -4.147 -6.931 8.464 1.00 64.75 77 ASP A N 1
ATOM 594 C CA . ASP A 1 77 ? -5.585 -7.108 8.304 1.00 64.75 77 ASP A CA 1
ATOM 595 C C . ASP A 1 77 ? -6.352 -6.367 9.424 1.00 64.75 77 ASP A C 1
ATOM 597 O O . ASP A 1 77 ? -5.807 -5.990 10.466 1.00 64.75 77 ASP A O 1
ATOM 601 N N . SER A 1 78 ? -7.651 -6.141 9.223 1.00 52.62 78 SER A N 1
ATOM 602 C CA . SER A 1 78 ? -8.526 -5.514 10.225 1.00 52.62 78 SER A CA 1
ATOM 603 C C . SER A 1 78 ? -8.717 -6.356 11.500 1.00 52.62 78 SER A C 1
ATOM 605 O O . SER A 1 78 ? -9.423 -5.929 12.410 1.00 52.62 78 SER A O 1
ATOM 607 N N . LYS A 1 79 ? -8.138 -7.562 11.561 1.00 52.62 79 LYS A N 1
ATOM 608 C CA . LYS A 1 79 ? -8.169 -8.496 12.695 1.00 52.62 79 LYS A CA 1
ATOM 609 C C . LYS A 1 79 ? -6.788 -8.670 13.345 1.00 52.62 79 LYS A C 1
ATOM 611 O O . LYS A 1 79 ? -6.642 -9.529 14.211 1.00 52.62 79 LYS A O 1
ATOM 616 N N . ASN A 1 80 ? -5.808 -7.840 12.977 1.00 50.38 80 ASN A N 1
ATOM 617 C CA . ASN A 1 80 ? -4.438 -7.873 13.479 1.00 50.38 80 ASN A CA 1
ATOM 618 C C . ASN A 1 80 ? -3.708 -9.223 13.275 1.00 50.38 80 ASN A C 1
ATOM 620 O O . ASN A 1 80 ? -2.791 -9.551 14.029 1.00 50.38 80 ASN A O 1
ATOM 624 N N . ARG A 1 81 ? -4.102 -10.013 12.269 1.00 49.84 81 ARG A N 1
ATOM 625 C CA . ARG A 1 81 ? -3.401 -11.230 11.836 1.00 49.84 81 ARG A CA 1
ATOM 626 C C . ARG A 1 81 ? -2.542 -10.895 10.611 1.00 49.84 81 ARG A C 1
ATOM 628 O O . ARG A 1 81 ? -2.993 -10.182 9.714 1.00 49.84 81 ARG A O 1
ATOM 635 N N . LYS A 1 82 ? -1.281 -11.337 10.636 1.00 53.56 82 LYS A N 1
ATOM 636 C CA . LYS A 1 82 ? -0.346 -11.226 9.505 1.00 53.56 82 LYS A CA 1
ATOM 637 C C . LYS A 1 82 ? -0.645 -12.279 8.449 1.00 53.56 82 LYS A C 1
ATOM 639 O O . LYS A 1 82 ? -1.045 -13.392 8.854 1.00 53.56 82 LYS A O 1
#

Mean predicted aligned error: 11.08 Å

Solvent-accessible surface area (backbone atoms only — not comparable to full-atom values): 5338 Å² total; per-residue (Å²): 136,85,77,87,80,90,70,73,80,78,75,79,78,78,50,91,88,51,85,32,30,37,62,42,82,50,99,88,52,76,46,43,23,42,61,88,66,49,72,61,77,56,63,69,61,49,51,56,56,58,69,65,64,71,60,88,65,44,40,82,30,42,29,47,84,52,90,86,44,95,63,52,65,52,47,36,38,83,80,75,50,122

Nearest PDB structures (foldseek):
  2f4q-assembly1_A  TM=9.374E-01  e=2.284E-02  Deinococcus radiodurans
  4eq5-assembly1_A  TM=5.538E-01  e=3.164E+00  Thermococcus sibiricus MM 739
  1auv-assembly1_A  TM=4.417E-01  e=3.798E+00  Bos taurus